Protein AF-R1F2Y7-F1 (afdb_monomer_lite)

Organism: NCBI:txid1268236

InterPro domains:
  IPR022061 Protein of unknown function DUF3617 [PF12276] (13-116)

Sequence (123 aa):
GERKMMADMMAKQGVGIQGLDAGGVRVRHCLSAQMVAQDRLPFEKGEGCQRQLSKRSETQMQFTLSCSDPQAQGEGEVTFVSPTAYHSRFTLDLMHEGKQERLTGTSQSTWLSAECGDIKAVE

Secondary structure (DSSP, 8-state):
-HHHHHHHHHHHTTEEEEEEETTEEEEEEPBPHHHHHTT--TTSSBTTEEEEEEEE-SSEEEEEEEEETTEEEEEEEEEEEETTEEEEEEEEEEEETTEEEEEEEEEEEE---S--TTSPPB-

Radius of gyration: 15.33 Å; chains: 1; bounding box: 30×39×37 Å

Foldseek 3Di:
DVVVVVQLVVLAVQWHWPDQDPVGTDIGGAADPVCLVVVHDLPCDDVQKHKDWPDDDPFKTKIWMAGVVQGKIKIKMWGDPDSFWIKMKMWMFTQDPNDTDIDIDIDIGGHDDNDSPSRDHDD

pLDDT: mean 81.45, std 9.41, range [53.22, 93.31]

Structure (mmCIF, N/CA/C/O backbone):
data_AF-R1F2Y7-F1
#
_entry.id   AF-R1F2Y7-F1
#
loop_
_atom_site.group_PDB
_atom_site.id
_atom_site.type_symbol
_atom_site.label_atom_id
_atom_site.label_alt_id
_atom_site.label_comp_id
_atom_site.label_asym_id
_atom_site.label_entity_id
_atom_site.label_seq_id
_atom_site.pdbx_PDB_ins_code
_atom_site.Cartn_x
_atom_site.Cartn_y
_atom_site.Cartn_z
_atom_site.occupancy
_atom_site.B_iso_or_equiv
_atom_site.auth_seq_id
_atom_site.auth_comp_id
_atom_site.auth_asym_id
_atom_site.auth_atom_id
_atom_site.pdbx_PDB_model_num
ATOM 1 N N . GLY A 1 1 ? 2.008 -26.475 12.942 1.00 74.06 1 GLY A N 1
ATOM 2 C CA . GLY A 1 1 ? 2.195 -25.394 13.930 1.00 74.06 1 GLY A CA 1
ATOM 3 C C . GLY A 1 1 ? 1.363 -24.193 13.533 1.00 74.06 1 GLY A C 1
ATOM 4 O O . GLY A 1 1 ? 1.127 -24.018 12.343 1.00 74.06 1 GLY A O 1
ATOM 5 N N . GLU A 1 2 ? 0.935 -23.388 14.502 1.00 71.38 2 GLU A N 1
ATOM 6 C CA . GLU A 1 2 ? 0.019 -22.245 14.321 1.00 71.38 2 GLU A CA 1
ATOM 7 C C . GLU A 1 2 ? 0.486 -21.262 13.227 1.00 71.38 2 GLU A C 1
ATOM 9 O O . GLU A 1 2 ? -0.265 -20.941 12.309 1.00 71.38 2 GLU A O 1
ATOM 14 N N . ARG A 1 3 ? 1.788 -20.936 13.209 1.00 74.12 3 ARG A N 1
ATOM 15 C CA . ARG A 1 3 ? 2.423 -20.099 12.171 1.00 74.12 3 ARG A CA 1
ATOM 16 C C . ARG A 1 3 ? 2.263 -20.635 10.745 1.00 74.12 3 ARG A C 1
ATOM 18 O O . ARG A 1 3 ? 2.062 -19.853 9.823 1.00 74.12 3 ARG A O 1
ATOM 25 N N . LYS A 1 4 ? 2.340 -21.958 10.555 1.00 76.00 4 LYS A N 1
ATOM 26 C CA . LYS A 1 4 ? 2.194 -22.571 9.225 1.00 76.00 4 LYS A CA 1
ATOM 27 C C . LYS A 1 4 ? 0.754 -22.469 8.726 1.00 76.00 4 LYS A C 1
ATOM 29 O O . LYS A 1 4 ? 0.552 -22.119 7.574 1.00 76.00 4 LYS A O 1
ATOM 34 N N . MET A 1 5 ? -0.230 -22.722 9.590 1.00 79.88 5 MET A N 1
ATOM 35 C CA . MET A 1 5 ? -1.641 -22.594 9.207 1.00 79.88 5 MET A CA 1
ATOM 36 C C . MET A 1 5 ? -1.988 -21.150 8.830 1.00 79.88 5 MET A C 1
ATOM 38 O O . MET A 1 5 ? -2.642 -20.932 7.815 1.00 79.88 5 MET A O 1
ATOM 42 N N . MET A 1 6 ? -1.491 -20.166 9.587 1.00 80.06 6 MET A N 1
ATOM 43 C CA . MET A 1 6 ? -1.667 -18.748 9.256 1.00 80.06 6 MET A CA 1
ATOM 44 C C . MET A 1 6 ? -1.004 -18.381 7.918 1.00 80.06 6 MET A C 1
ATOM 46 O O . MET A 1 6 ? -1.628 -17.726 7.086 1.00 80.06 6 MET A O 1
ATOM 50 N N . ALA A 1 7 ? 0.230 -18.835 7.681 1.00 76.50 7 ALA A N 1
ATOM 51 C CA . ALA A 1 7 ? 0.932 -18.592 6.422 1.00 76.50 7 ALA A CA 1
ATOM 52 C C . ALA A 1 7 ? 0.206 -19.221 5.220 1.00 76.50 7 ALA A C 1
ATOM 54 O O . ALA A 1 7 ? 0.007 -18.545 4.214 1.00 76.50 7 ALA A O 1
ATOM 55 N N . ASP A 1 8 ? -0.248 -20.472 5.343 1.00 79.62 8 ASP A N 1
ATOM 56 C CA . ASP A 1 8 ? -0.980 -21.175 4.283 1.00 79.62 8 ASP A CA 1
ATOM 57 C C . ASP A 1 8 ? -2.330 -20.484 3.984 1.00 79.62 8 ASP A C 1
ATOM 59 O O . ASP A 1 8 ? -2.745 -20.390 2.828 1.00 79.62 8 ASP A O 1
ATOM 63 N N . MET A 1 9 ? -3.014 -19.959 5.008 1.00 78.25 9 MET A N 1
ATOM 64 C CA . MET A 1 9 ? -4.262 -19.202 4.841 1.00 78.25 9 MET A CA 1
ATOM 65 C C . MET A 1 9 ? -4.045 -17.853 4.150 1.00 78.25 9 MET A C 1
ATOM 67 O O . MET A 1 9 ? -4.809 -17.506 3.253 1.00 78.25 9 MET A O 1
ATOM 71 N N . MET A 1 10 ? -2.998 -17.108 4.507 1.00 78.06 10 MET A N 1
ATOM 72 C CA . MET A 1 10 ? -2.697 -15.829 3.852 1.00 78.06 10 MET A CA 1
ATOM 73 C C . MET A 1 10 ? -2.156 -16.001 2.433 1.00 78.06 10 MET A C 1
ATOM 75 O O . MET A 1 10 ? -2.492 -15.202 1.560 1.00 78.06 10 MET A O 1
ATOM 79 N N . ALA A 1 11 ? -1.419 -17.080 2.154 1.00 77.06 11 ALA A N 1
ATOM 80 C CA . ALA A 1 11 ? -0.962 -17.394 0.801 1.00 77.06 11 ALA A CA 1
ATOM 81 C C . ALA A 1 11 ? -2.140 -17.594 -0.170 1.00 77.06 11 ALA A C 1
ATOM 83 O O . ALA A 1 11 ? -2.059 -17.200 -1.335 1.00 77.06 11 ALA A O 1
ATOM 84 N N . LYS A 1 12 ? -3.269 -18.130 0.317 1.00 77.69 12 LYS A N 1
ATOM 85 C CA . LYS A 1 12 ? -4.525 -18.222 -0.451 1.00 77.69 12 LYS A CA 1
ATOM 86 C C . LYS A 1 12 ? -5.183 -16.865 -0.715 1.00 77.69 12 LYS A C 1
ATOM 88 O O . LYS A 1 12 ? -5.934 -16.757 -1.676 1.00 77.69 12 LYS A O 1
ATOM 93 N N . GLN A 1 13 ? -4.891 -15.862 0.111 1.00 75.88 13 GLN A N 1
ATOM 94 C CA . GLN A 1 13 ? -5.302 -14.460 -0.050 1.00 75.88 13 GLN A CA 1
ATOM 95 C C . GLN A 1 13 ? -4.224 -13.628 -0.776 1.00 75.88 13 GLN A C 1
ATOM 97 O O . GLN A 1 13 ? -4.230 -12.402 -0.726 1.00 75.88 13 GLN A O 1
ATOM 102 N N . GLY A 1 14 ? -3.258 -14.302 -1.410 1.00 74.62 14 GLY A N 1
ATOM 103 C CA . GLY A 1 14 ? -2.183 -13.702 -2.194 1.00 74.62 14 GLY A CA 1
ATOM 104 C C . GLY A 1 14 ? -1.107 -12.965 -1.404 1.00 74.62 14 GLY A C 1
ATOM 105 O O . GLY A 1 14 ? -0.368 -12.165 -1.981 1.00 74.62 14 GLY A O 1
ATOM 106 N N . VAL A 1 15 ? -0.978 -13.261 -0.107 1.00 80.38 15 VAL A N 1
ATOM 107 C CA . VAL A 1 15 ? 0.054 -12.706 0.774 1.00 80.38 15 VAL A CA 1
ATOM 108 C C . VAL A 1 15 ? 0.951 -13.819 1.310 1.00 80.38 15 VAL A C 1
ATOM 110 O O . VAL A 1 15 ? 0.524 -14.668 2.088 1.00 80.38 15 VAL A O 1
ATOM 113 N N . GLY A 1 16 ? 2.233 -13.796 0.954 1.00 77.81 16 GLY A N 1
ATOM 114 C CA . GLY A 1 16 ? 3.246 -14.652 1.571 1.00 77.81 16 GLY A CA 1
ATOM 115 C C . GLY A 1 16 ? 4.046 -13.895 2.627 1.00 77.81 16 GLY A C 1
ATOM 116 O O . GLY A 1 16 ? 4.751 -12.949 2.279 1.00 77.81 16 GLY A O 1
ATOM 117 N N . ILE A 1 17 ? 4.010 -14.324 3.895 1.00 75.12 17 ILE A N 1
ATOM 118 C CA . ILE A 1 17 ? 4.943 -13.800 4.907 1.00 75.12 17 ILE A CA 1
ATOM 119 C C . ILE A 1 17 ? 6.316 -14.434 4.692 1.00 75.12 17 ILE A C 1
ATOM 121 O O . ILE A 1 17 ? 6.450 -15.656 4.726 1.00 75.12 17 ILE A O 1
ATOM 125 N N . GLN A 1 18 ? 7.343 -13.609 4.517 1.00 67.88 18 GLN A N 1
ATOM 126 C CA . GLN A 1 18 ? 8.723 -14.074 4.374 1.00 67.88 18 GLN A CA 1
ATOM 127 C C . GLN A 1 18 ? 9.508 -13.996 5.690 1.00 67.88 18 GLN A C 1
ATOM 129 O O . GLN A 1 18 ? 10.466 -14.739 5.884 1.00 67.88 18 GLN A O 1
ATOM 134 N N . GLY A 1 19 ? 9.097 -13.120 6.609 1.00 67.00 19 GLY A N 1
ATOM 135 C CA . GLY A 1 19 ? 9.663 -13.032 7.950 1.00 67.00 19 GLY A CA 1
ATOM 136 C C . GLY A 1 19 ? 9.020 -11.931 8.787 1.00 67.00 19 GLY A C 1
ATOM 137 O O . GLY A 1 19 ? 8.504 -10.953 8.247 1.00 67.00 19 GLY A O 1
ATOM 138 N N . LEU A 1 20 ? 9.071 -12.114 10.105 1.00 68.56 20 LEU A N 1
ATOM 139 C CA . LEU A 1 20 ? 8.846 -11.068 11.097 1.00 68.56 20 LEU A CA 1
ATOM 140 C C . LEU A 1 20 ? 10.162 -10.891 11.848 1.00 68.56 20 LEU A C 1
ATOM 142 O O . LEU A 1 20 ? 10.694 -11.869 12.377 1.00 68.56 20 LEU A O 1
ATOM 146 N N . ASP A 1 21 ? 10.687 -9.676 11.882 1.00 68.62 21 ASP A N 1
ATOM 147 C CA . ASP A 1 21 ? 11.855 -9.332 12.687 1.00 68.62 21 ASP A CA 1
ATOM 148 C C . ASP A 1 21 ? 11.681 -7.956 13.341 1.00 68.62 21 ASP A C 1
ATOM 150 O O . ASP A 1 21 ? 10.631 -7.322 13.232 1.00 68.62 21 ASP A O 1
ATOM 154 N N . ALA A 1 22 ? 12.700 -7.507 14.076 1.00 62.47 22 ALA A N 1
ATOM 155 C CA . ALA A 1 22 ? 12.671 -6.225 14.778 1.00 62.47 22 ALA A CA 1
ATOM 156 C C . ALA A 1 22 ? 12.502 -5.011 13.838 1.00 62.47 22 ALA A C 1
ATOM 158 O O . ALA A 1 22 ? 12.157 -3.931 14.309 1.00 62.47 22 ALA A O 1
ATOM 159 N N . GLY A 1 23 ? 12.730 -5.175 12.528 1.00 64.38 23 GLY A N 1
ATOM 160 C CA . GLY A 1 23 ? 12.521 -4.156 11.499 1.00 64.38 23 GLY A CA 1
ATOM 161 C C . GLY A 1 23 ? 11.121 -4.163 10.875 1.00 64.38 23 GLY A C 1
ATOM 162 O O . GLY A 1 23 ? 10.851 -3.337 10.006 1.00 64.38 23 GLY A O 1
ATOM 163 N N . GLY A 1 24 ? 10.231 -5.067 11.300 1.00 72.94 24 GLY A N 1
ATOM 164 C CA . GLY A 1 24 ? 8.853 -5.168 10.823 1.00 72.94 24 GLY A CA 1
ATOM 165 C C . GLY A 1 24 ? 8.550 -6.487 10.111 1.00 72.94 24 GLY A C 1
ATOM 166 O O . GLY A 1 24 ? 9.183 -7.520 10.341 1.00 72.94 24 GLY A O 1
ATOM 167 N N . VAL A 1 25 ? 7.530 -6.466 9.251 1.00 80.06 25 VAL A N 1
ATOM 168 C CA . VAL A 1 25 ? 7.064 -7.647 8.513 1.00 80.06 25 VAL A CA 1
ATOM 169 C C . VAL A 1 25 ? 7.478 -7.532 7.052 1.00 80.06 25 VAL A C 1
ATOM 171 O O . VAL A 1 25 ? 7.164 -6.547 6.388 1.00 80.06 25 VAL A O 1
ATOM 174 N N . ARG A 1 26 ? 8.138 -8.567 6.524 1.00 82.25 26 ARG A N 1
ATOM 175 C CA . ARG A 1 26 ? 8.361 -8.716 5.080 1.00 82.25 26 ARG A CA 1
ATOM 176 C C . ARG A 1 26 ? 7.265 -9.580 4.477 1.00 82.25 26 ARG A C 1
ATOM 178 O O . ARG A 1 26 ? 7.120 -10.752 4.840 1.00 82.25 26 ARG A O 1
ATOM 185 N N . VAL A 1 27 ? 6.534 -9.007 3.529 1.00 84.12 27 VAL A N 1
ATOM 186 C CA . VAL A 1 27 ? 5.450 -9.670 2.798 1.00 84.12 27 VAL A CA 1
ATOM 187 C C . VAL A 1 27 ? 5.726 -9.672 1.300 1.00 84.12 27 VAL A C 1
ATOM 189 O O . VAL A 1 27 ? 6.379 -8.775 0.771 1.00 84.12 27 VAL A O 1
ATOM 192 N N . ARG A 1 28 ? 5.217 -10.692 0.611 1.00 86.50 28 ARG A N 1
ATOM 193 C CA . ARG A 1 28 ? 5.168 -10.769 -0.850 1.00 86.50 28 ARG A CA 1
ATOM 194 C C . ARG A 1 28 ? 3.713 -10.804 -1.286 1.00 86.50 28 ARG A C 1
ATOM 196 O O . ARG A 1 28 ? 2.949 -11.607 -0.754 1.00 86.50 28 ARG A O 1
ATOM 203 N N . HIS A 1 29 ? 3.366 -9.968 -2.257 1.00 83.94 29 HIS A N 1
ATOM 204 C CA . HIS A 1 29 ? 2.050 -9.951 -2.884 1.00 83.94 29 HIS A CA 1
ATOM 205 C C . HIS A 1 29 ? 2.149 -10.536 -4.290 1.00 83.94 29 HIS A C 1
ATOM 207 O O . HIS A 1 29 ? 3.052 -10.165 -5.038 1.00 83.94 29 HIS A O 1
ATOM 213 N N . CYS A 1 30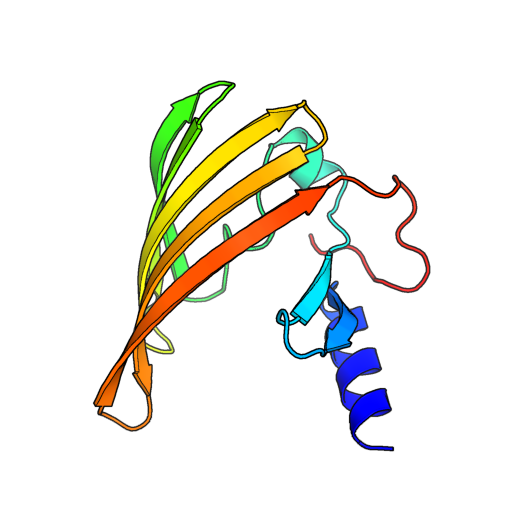 ? 1.225 -11.426 -4.646 1.00 87.25 30 CYS A N 1
ATOM 214 C CA . CYS A 1 30 ? 1.057 -11.865 -6.028 1.00 87.25 30 CYS A CA 1
ATOM 215 C C . CYS A 1 30 ? -0.135 -11.137 -6.644 1.00 87.25 30 CYS A C 1
ATOM 217 O O . CYS A 1 30 ? -1.259 -11.314 -6.182 1.00 87.25 30 CYS A O 1
ATOM 219 N N . LEU A 1 31 ? 0.105 -10.316 -7.664 1.00 82.62 31 LEU A N 1
ATOM 220 C CA . LEU A 1 31 ? -0.927 -9.523 -8.336 1.00 82.62 31 LEU A CA 1
ATOM 221 C C . LEU A 1 31 ? -1.306 -10.170 -9.671 1.00 82.62 31 LEU A C 1
ATOM 223 O O . LEU A 1 31 ? -0.437 -10.724 -10.347 1.00 82.62 31 LEU A O 1
ATOM 227 N N . SER A 1 32 ? -2.571 -10.061 -10.084 1.00 82.25 32 SER A N 1
ATOM 228 C CA . SER A 1 32 ? -2.973 -10.439 -11.440 1.00 82.25 32 SER A CA 1
ATOM 229 C C . SER A 1 32 ? -2.340 -9.513 -12.487 1.00 82.25 32 SER A C 1
ATOM 231 O O . SER A 1 32 ? -2.064 -8.334 -12.242 1.00 82.25 32 SER A O 1
ATOM 233 N N . ALA A 1 33 ? -2.147 -10.031 -13.702 1.00 79.12 33 ALA A N 1
ATOM 234 C CA . ALA A 1 33 ? -1.620 -9.241 -14.817 1.00 79.12 33 ALA A CA 1
ATOM 235 C C . ALA A 1 33 ? -2.508 -8.026 -15.141 1.00 79.12 33 ALA A C 1
ATOM 237 O O . ALA A 1 33 ? -2.003 -6.969 -15.516 1.00 79.12 33 ALA A O 1
ATOM 238 N N . GLN A 1 34 ? -3.826 -8.154 -14.950 1.00 79.56 34 GLN A N 1
ATOM 239 C CA . GLN A 1 34 ? -4.764 -7.052 -15.139 1.00 79.56 34 GLN A CA 1
ATOM 240 C C . GLN A 1 34 ? -4.512 -5.919 -14.140 1.00 79.56 34 GLN A C 1
ATOM 242 O O . GLN A 1 34 ? -4.542 -4.753 -14.525 1.00 79.56 34 GLN A O 1
ATOM 247 N N . MET A 1 35 ? -4.254 -6.242 -12.871 1.00 74.25 35 MET A N 1
ATOM 248 C CA . MET A 1 35 ? -3.958 -5.232 -11.857 1.00 74.25 35 MET A CA 1
ATOM 249 C C . MET A 1 35 ? -2.656 -4.498 -12.151 1.00 74.25 35 MET A C 1
ATOM 251 O O . MET A 1 35 ? -2.634 -3.272 -12.074 1.00 74.25 35 MET A O 1
ATOM 255 N N . VAL A 1 36 ? -1.609 -5.228 -12.550 1.00 75.75 36 VAL A N 1
ATOM 256 C CA . VAL A 1 36 ? -0.332 -4.628 -12.964 1.00 75.75 36 VAL A CA 1
ATOM 257 C C . VAL A 1 36 ? -0.543 -3.684 -14.150 1.00 75.75 36 VAL A C 1
ATOM 259 O O . VAL A 1 36 ? -0.080 -2.552 -14.113 1.00 75.75 36 VAL A O 1
ATOM 262 N N . ALA A 1 37 ? -1.303 -4.101 -15.167 1.00 75.88 37 ALA A N 1
ATOM 263 C CA . ALA A 1 37 ? -1.572 -3.282 -16.351 1.00 75.88 37 ALA A CA 1
ATOM 264 C C . ALA A 1 37 ? -2.421 -2.027 -16.069 1.00 75.88 37 ALA A C 1
ATOM 266 O O . ALA A 1 37 ? -2.393 -1.077 -16.847 1.00 75.88 37 ALA A O 1
ATOM 267 N N . GLN A 1 38 ? -3.202 -2.029 -14.987 1.00 69.69 38 GLN A N 1
ATOM 268 C CA . GLN A 1 38 ? -4.040 -0.902 -14.566 1.00 69.69 38 GLN A CA 1
ATOM 269 C C . GLN A 1 38 ? -3.381 -0.056 -13.463 1.00 69.69 38 GLN A C 1
ATOM 271 O O . GLN A 1 38 ? -4.040 0.817 -12.898 1.00 69.69 38 GLN A O 1
ATOM 276 N N . ASP A 1 39 ? -2.120 -0.346 -13.122 1.00 66.12 39 ASP A N 1
ATOM 277 C CA . ASP A 1 39 ? -1.404 0.175 -11.955 1.00 66.12 39 ASP A CA 1
ATOM 278 C C . ASP A 1 39 ? -2.216 0.135 -10.648 1.00 66.12 39 ASP A C 1
ATOM 280 O O . ASP A 1 39 ? -2.126 1.029 -9.791 1.00 66.12 39 ASP A O 1
ATOM 284 N N . ARG A 1 40 ? -3.047 -0.896 -10.503 1.00 64.12 40 ARG A N 1
ATOM 285 C CA . ARG A 1 40 ? -3.891 -1.065 -9.332 1.00 64.12 40 ARG A CA 1
ATOM 286 C C . ARG A 1 40 ? -3.093 -1.700 -8.214 1.00 64.12 40 ARG A C 1
ATOM 288 O O . ARG A 1 40 ? -2.558 -2.799 -8.358 1.00 64.12 40 ARG A O 1
ATOM 295 N N . LEU A 1 41 ? -3.102 -1.060 -7.053 1.00 64.00 41 LEU A N 1
ATOM 296 C CA . LEU A 1 41 ? -2.677 -1.727 -5.829 1.00 64.00 41 LEU A CA 1
ATOM 297 C C . LEU A 1 41 ? -3.723 -2.781 -5.396 1.00 64.00 41 LEU A C 1
ATOM 299 O O . LEU A 1 41 ? -4.924 -2.599 -5.620 1.00 64.00 41 LEU A O 1
ATOM 303 N N . PRO A 1 42 ? -3.310 -3.874 -4.729 1.00 57.97 42 PRO A N 1
ATOM 304 C CA . PRO A 1 42 ? -4.220 -4.932 -4.266 1.00 57.97 42 PRO A CA 1
ATOM 305 C C . PRO A 1 42 ? -5.253 -4.488 -3.229 1.00 57.97 42 PRO A C 1
ATOM 307 O O . PRO A 1 42 ? -6.205 -5.208 -2.967 1.00 57.97 42 PRO A O 1
ATOM 310 N N . PHE A 1 43 ? -5.104 -3.289 -2.672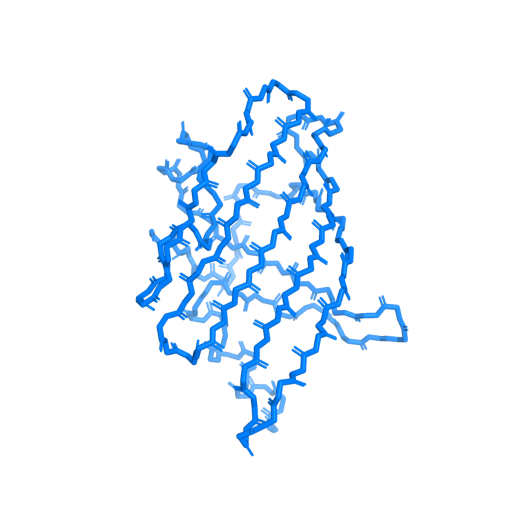 1.00 60.47 43 PHE A N 1
ATOM 311 C CA . PHE A 1 43 ? -5.969 -2.755 -1.618 1.00 60.47 43 PHE A CA 1
ATOM 312 C C . PHE A 1 43 ? -6.966 -1.706 -2.134 1.00 60.47 43 PHE A C 1
ATOM 314 O O . PHE A 1 43 ? -7.634 -1.045 -1.347 1.00 60.47 43 PHE A O 1
ATOM 321 N N . GLU A 1 44 ? -7.047 -1.489 -3.451 1.00 55.28 44 GLU A N 1
ATOM 322 C CA . GLU A 1 44 ? -7.889 -0.426 -4.022 1.00 55.28 44 GLU A CA 1
ATOM 323 C C . GLU A 1 44 ? -9.389 -0.710 -3.950 1.00 55.28 44 GLU A C 1
ATOM 325 O O . GLU A 1 44 ? -10.191 0.221 -4.016 1.00 55.28 44 GLU A O 1
ATOM 330 N N . LYS A 1 45 ? -9.760 -1.985 -3.822 1.00 53.22 45 LYS A N 1
ATOM 331 C CA . LYS A 1 45 ? -11.132 -2.454 -3.640 1.00 53.22 45 LYS A CA 1
ATOM 332 C C . LYS A 1 45 ? -11.128 -3.533 -2.561 1.00 53.22 45 LYS A C 1
ATOM 334 O O . LYS A 1 45 ? -11.080 -4.716 -2.868 1.00 53.22 45 LYS A O 1
ATOM 339 N N . GLY A 1 46 ? -11.114 -3.114 -1.301 1.00 56.69 46 GLY A N 1
ATOM 340 C CA . GLY A 1 46 ? -11.515 -3.990 -0.201 1.00 56.69 46 GLY A CA 1
ATOM 341 C C . GLY A 1 46 ? -13.032 -3.932 -0.055 1.00 56.69 46 GLY A C 1
ATOM 342 O O . GLY A 1 46 ? -13.611 -2.855 -0.213 1.00 56.69 46 GLY A O 1
ATOM 343 N N . GLU A 1 47 ? -13.694 -5.054 0.232 1.00 59.75 47 GLU A N 1
ATOM 344 C CA . GLU A 1 47 ? -15.093 -5.004 0.674 1.00 59.75 47 GLU A CA 1
ATOM 345 C C . GLU A 1 47 ? -15.201 -4.045 1.869 1.00 59.75 47 GLU A C 1
ATOM 347 O O . GLU A 1 47 ? -14.459 -4.164 2.839 1.00 59.75 47 GLU A O 1
ATOM 352 N N . GLY A 1 48 ? -16.065 -3.033 1.758 1.00 70.75 48 GLY A N 1
ATOM 353 C CA . GLY A 1 48 ? -16.260 -2.030 2.808 1.00 70.75 48 GLY A CA 1
ATOM 354 C C . GLY A 1 48 ? -15.230 -0.896 2.861 1.00 70.75 48 GLY A C 1
ATOM 355 O O . GLY A 1 48 ? -15.396 -0.016 3.697 1.00 70.75 48 GLY A O 1
ATOM 356 N N . CYS A 1 49 ? -14.222 -0.851 1.981 1.00 78.19 49 CYS A N 1
ATOM 357 C CA . CYS A 1 49 ? -13.229 0.230 1.931 1.00 78.19 49 CYS A CA 1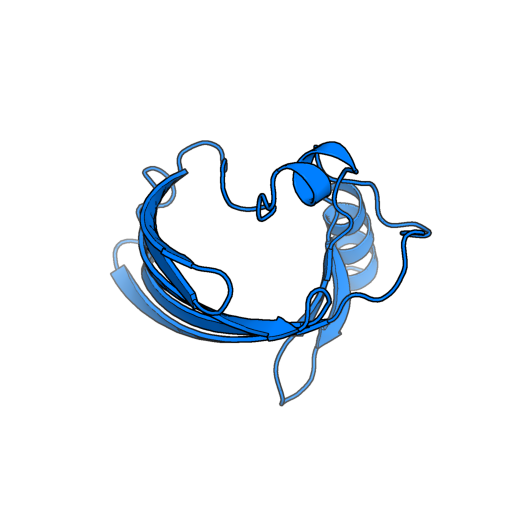
ATOM 358 C C . CYS A 1 49 ? -13.249 0.982 0.593 1.00 78.19 49 CYS A C 1
ATOM 360 O O . CYS A 1 49 ? -13.143 0.393 -0.482 1.00 78.19 49 CYS A O 1
ATOM 362 N N . GLN A 1 50 ? -13.317 2.309 0.658 1.00 83.12 50 GLN A N 1
ATOM 363 C CA . GLN A 1 50 ? -13.216 3.218 -0.476 1.00 83.12 50 GLN A CA 1
ATOM 364 C C . GLN A 1 50 ? -11.902 3.987 -0.429 1.00 83.12 50 GLN A C 1
ATOM 366 O O . GLN A 1 50 ? -11.515 4.529 0.605 1.00 83.12 50 GLN A O 1
A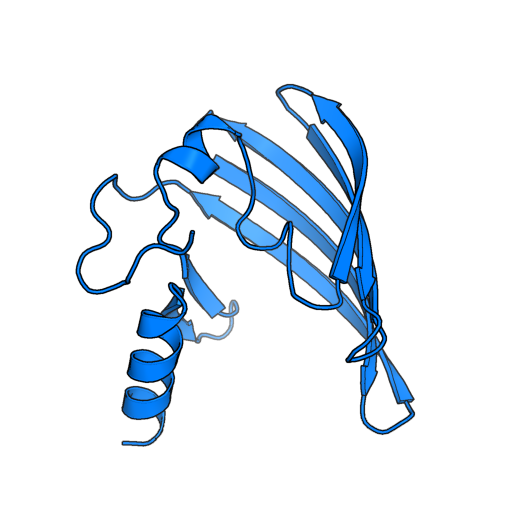TOM 371 N N . ARG A 1 51 ? -11.234 4.071 -1.580 1.00 83.44 51 ARG A N 1
ATOM 372 C CA . ARG A 1 51 ? -10.018 4.859 -1.753 1.00 83.44 51 ARG A CA 1
ATOM 373 C C . ARG A 1 51 ? -10.259 5.978 -2.755 1.00 83.44 51 ARG A C 1
ATOM 375 O O . ARG A 1 51 ? -10.735 5.718 -3.859 1.00 83.44 51 ARG A O 1
ATOM 382 N N . GLN A 1 52 ? -9.860 7.195 -2.408 1.00 86.81 52 GLN A N 1
ATOM 383 C CA . GLN A 1 52 ? -9.937 8.346 -3.298 1.00 86.81 52 GLN A CA 1
ATOM 384 C C . GLN A 1 52 ? -8.537 8.867 -3.607 1.00 86.81 52 GLN A C 1
ATOM 386 O O . GLN A 1 52 ? -7.772 9.201 -2.708 1.00 86.81 52 GLN A O 1
ATOM 391 N N . LEU A 1 53 ? -8.195 8.931 -4.893 1.00 87.44 53 LEU A N 1
ATOM 392 C CA . LEU A 1 53 ? -6.944 9.525 -5.353 1.00 87.44 53 LEU A CA 1
ATOM 393 C C . LEU A 1 53 ? -7.068 11.048 -5.331 1.00 87.44 53 LEU A C 1
ATOM 395 O O . LEU A 1 53 ? -7.935 11.604 -6.002 1.00 87.44 53 LEU A O 1
ATOM 399 N N . SER A 1 54 ? -6.185 11.715 -4.595 1.00 86.81 54 SER A N 1
ATOM 400 C CA . SER A 1 54 ? -6.059 13.176 -4.614 1.00 86.81 54 SER A CA 1
ATOM 401 C C . SER A 1 54 ? -4.972 13.639 -5.586 1.00 86.81 54 SER A C 1
ATOM 403 O O . SER A 1 54 ? -5.077 14.721 -6.161 1.00 86.81 54 SER A O 1
ATOM 405 N N . LYS A 1 55 ? -3.944 12.810 -5.816 1.00 87.00 55 LYS A N 1
ATOM 406 C CA . LYS A 1 55 ? -2.863 13.076 -6.771 1.00 87.00 55 LYS A CA 1
ATOM 407 C C . LYS A 1 55 ? -2.332 11.779 -7.371 1.00 87.00 55 LYS A C 1
ATOM 409 O O . LYS A 1 55 ? -2.123 10.806 -6.649 1.00 87.00 55 LYS A O 1
ATOM 414 N N . ARG A 1 56 ? -2.046 11.785 -8.674 1.00 86.38 56 ARG A N 1
ATOM 415 C CA . ARG A 1 56 ? -1.291 10.722 -9.345 1.00 86.38 56 ARG A CA 1
ATOM 416 C C . ARG A 1 56 ? -0.436 11.304 -10.471 1.00 86.38 56 ARG A C 1
ATOM 418 O O . ARG A 1 56 ? -0.945 12.027 -11.320 1.00 86.38 56 ARG A O 1
ATOM 425 N N . SER A 1 57 ? 0.851 10.993 -10.449 1.00 88.06 57 SER A N 1
ATOM 426 C CA . SER A 1 57 ? 1.842 11.277 -11.487 1.00 88.06 57 SER A CA 1
ATOM 427 C C . SER A 1 57 ? 2.781 10.076 -11.633 1.00 88.06 57 SER A C 1
ATOM 429 O O . SER A 1 57 ? 2.649 9.092 -10.908 1.00 88.06 57 SER A O 1
ATOM 431 N N . GLU A 1 58 ? 3.756 10.170 -12.536 1.00 84.56 58 GLU A N 1
ATOM 432 C CA . GLU A 1 58 ? 4.788 9.137 -12.719 1.00 84.56 58 GLU A CA 1
ATOM 433 C C . GLU A 1 58 ? 5.632 8.893 -11.459 1.00 84.56 58 GLU A C 1
ATOM 435 O O . GLU A 1 58 ? 6.118 7.791 -11.242 1.00 84.56 58 GLU A O 1
ATOM 440 N N . THR A 1 59 ? 5.805 9.915 -10.617 1.00 88.62 59 THR A N 1
ATOM 441 C CA . THR A 1 59 ? 6.708 9.874 -9.456 1.00 88.62 59 THR A CA 1
ATOM 442 C C . THR A 1 59 ? 5.986 9.849 -8.116 1.00 88.62 59 THR A C 1
ATOM 444 O O . THR A 1 59 ? 6.601 9.516 -7.104 1.00 88.62 59 THR A O 1
ATOM 447 N N . GLN A 1 60 ? 4.693 10.186 -8.077 1.00 90.88 60 GLN A N 1
ATOM 448 C CA . GLN A 1 60 ? 3.969 10.349 -6.823 1.00 90.88 60 GLN A CA 1
ATOM 449 C C . GLN A 1 60 ? 2.500 9.947 -6.940 1.00 90.88 60 GLN A C 1
ATOM 451 O O . GLN A 1 60 ? 1.813 10.277 -7.905 1.00 90.88 60 GLN A O 1
ATOM 456 N N . MET A 1 61 ? 1.983 9.314 -5.894 1.00 90.50 61 MET A N 1
ATOM 457 C CA . MET A 1 61 ? 0.556 9.084 -5.708 1.00 90.50 61 MET A CA 1
ATOM 458 C C . MET A 1 61 ? 0.156 9.457 -4.284 1.00 90.50 61 MET A C 1
ATOM 460 O O . MET A 1 61 ? 0.836 9.090 -3.334 1.00 90.50 61 MET A O 1
ATOM 464 N N . GLN A 1 62 ? -0.961 10.160 -4.137 1.00 92.06 62 GLN A N 1
ATOM 465 C CA . GLN A 1 62 ? -1.575 10.460 -2.848 1.00 92.06 62 GLN A CA 1
ATOM 466 C C . GLN A 1 62 ? -3.030 10.019 -2.868 1.00 92.06 62 GLN A C 1
ATOM 468 O O . GLN A 1 62 ? -3.729 10.164 -3.879 1.00 92.06 62 GLN A O 1
ATOM 473 N N . PHE A 1 63 ? -3.477 9.458 -1.754 1.00 90.06 63 PHE A N 1
ATOM 474 C CA . PHE A 1 63 ? -4.836 8.970 -1.618 1.00 90.06 63 PHE A CA 1
ATOM 475 C C . PHE A 1 63 ? -5.342 9.100 -0.189 1.00 90.06 63 PHE A C 1
ATOM 477 O O . PHE A 1 63 ? -4.565 9.083 0.762 1.00 90.06 63 PHE A O 1
ATOM 484 N N . THR A 1 64 ? -6.660 9.152 -0.054 1.00 91.31 64 THR A N 1
ATOM 485 C CA . THR A 1 64 ? -7.362 8.902 1.202 1.00 91.31 64 THR A CA 1
ATOM 486 C C . THR A 1 64 ? -8.048 7.542 1.149 1.00 91.31 64 THR A C 1
ATOM 488 O O . THR A 1 64 ? -8.356 7.021 0.072 1.00 91.31 64 THR A O 1
ATOM 491 N N . LEU A 1 65 ? -8.252 6.947 2.316 1.00 88.12 65 LEU A N 1
ATOM 492 C CA . LEU A 1 65 ? -8.939 5.680 2.521 1.00 88.12 65 LEU A CA 1
ATOM 493 C C . LEU A 1 65 ? -10.053 5.894 3.548 1.00 88.12 65 LEU A C 1
ATOM 495 O O . LEU A 1 65 ? -9.833 6.555 4.560 1.00 88.12 65 LEU A O 1
ATOM 499 N N . SER A 1 66 ? -11.223 5.311 3.315 1.00 88.81 66 SER A N 1
ATOM 500 C CA . SER A 1 66 ? -12.307 5.234 4.292 1.00 88.81 66 SER A CA 1
ATOM 501 C C . SER A 1 66 ? -12.928 3.844 4.251 1.00 88.81 66 SER A C 1
ATOM 503 O O . SER A 1 66 ? -13.332 3.382 3.189 1.00 88.81 66 SER A O 1
ATOM 505 N N . CYS A 1 67 ? -12.982 3.175 5.395 1.00 87.00 67 CYS A N 1
ATOM 506 C CA . CYS A 1 67 ? -13.569 1.857 5.571 1.00 87.00 67 CYS A CA 1
ATOM 507 C C . CYS A 1 67 ? -14.752 1.936 6.531 1.00 87.00 67 CYS A C 1
ATOM 509 O O . CYS A 1 67 ? -14.673 2.611 7.560 1.00 87.00 67 CYS A O 1
ATOM 511 N N . SER A 1 68 ? -15.841 1.244 6.204 1.00 84.25 68 SER A N 1
ATOM 512 C CA . SER A 1 68 ? -17.032 1.167 7.051 1.00 84.25 68 SER A CA 1
ATOM 513 C C . SER A 1 68 ? -16.970 0.036 8.077 1.00 84.25 68 SER A C 1
ATOM 515 O O . SER A 1 68 ? -17.608 0.157 9.119 1.00 84.25 68 SER A O 1
ATOM 517 N N . ASP A 1 69 ? -16.224 -1.042 7.805 1.00 74.62 69 ASP A N 1
ATOM 518 C CA . ASP A 1 69 ? -16.092 -2.189 8.712 1.00 74.62 69 ASP A CA 1
ATOM 519 C C . ASP A 1 69 ? -14.730 -2.913 8.553 1.00 74.62 69 ASP A C 1
ATOM 521 O O . ASP A 1 69 ? -14.473 -3.481 7.489 1.00 74.62 69 ASP A O 1
ATOM 525 N N . PRO A 1 70 ? -13.841 -2.887 9.569 1.00 75.25 70 PRO A N 1
ATOM 526 C CA . PRO A 1 70 ? -13.923 -2.022 10.745 1.00 75.25 70 PRO A CA 1
ATOM 527 C C . PRO A 1 70 ? -13.849 -0.546 10.333 1.00 75.25 70 PRO A C 1
ATOM 529 O O . PRO A 1 70 ? -13.236 -0.200 9.319 1.00 75.25 70 PRO A O 1
ATOM 532 N N . GLN A 1 71 ? -14.471 0.337 11.123 1.00 85.00 71 GLN A N 1
ATOM 533 C CA . GLN A 1 71 ? -14.433 1.770 10.841 1.00 85.00 71 GLN A CA 1
ATOM 534 C C . GLN A 1 71 ? -12.983 2.259 10.863 1.00 85.00 71 GLN A C 1
ATOM 536 O O . GLN A 1 71 ? -12.318 2.227 11.903 1.00 85.00 71 GLN A O 1
ATOM 541 N N . ALA A 1 72 ? -12.510 2.727 9.712 1.00 87.31 72 ALA A N 1
ATOM 542 C CA . ALA A 1 72 ? -11.174 3.275 9.571 1.00 87.31 72 ALA A CA 1
ATOM 543 C C . ALA A 1 72 ? -11.157 4.428 8.567 1.00 87.31 72 ALA A C 1
ATOM 545 O O . ALA A 1 72 ? -11.930 4.461 7.611 1.00 87.31 72 ALA A O 1
ATOM 546 N N . GLN A 1 73 ? -10.259 5.379 8.769 1.00 91.62 73 GLN A N 1
ATOM 547 C CA . GLN A 1 73 ? -10.006 6.472 7.841 1.00 91.62 73 GLN A CA 1
ATOM 548 C C . GLN A 1 73 ? -8.516 6.766 7.802 1.00 91.62 73 GLN A C 1
ATOM 550 O O . GLN A 1 73 ? -7.825 6.644 8.809 1.00 91.62 73 GLN A O 1
ATOM 555 N N . GLY A 1 74 ? -7.996 7.161 6.653 1.00 91.38 74 GLY A N 1
ATOM 556 C CA . GLY A 1 74 ? -6.572 7.406 6.545 1.00 91.38 74 GLY A CA 1
ATOM 557 C C . GLY A 1 74 ? -6.163 8.100 5.271 1.00 91.38 74 GLY A C 1
ATOM 558 O O . GLY A 1 74 ? -6.965 8.371 4.378 1.00 91.38 74 GLY A O 1
ATOM 559 N N . GLU A 1 75 ? -4.870 8.350 5.199 1.00 93.25 75 GLU A N 1
ATOM 560 C CA . GLU A 1 75 ? -4.203 8.952 4.061 1.00 93.25 75 GLU A CA 1
ATOM 561 C C . GLU A 1 75 ? -2.883 8.240 3.797 1.00 93.25 75 GLU A C 1
ATOM 563 O O . GLU A 1 75 ? -2.232 7.708 4.703 1.00 93.25 75 GLU A O 1
ATOM 568 N N . GLY A 1 76 ? -2.500 8.210 2.529 1.00 91.38 76 GLY A N 1
ATOM 569 C CA . GLY A 1 76 ? -1.289 7.563 2.076 1.00 91.38 76 GLY A CA 1
ATOM 570 C C . GLY A 1 76 ? -0.613 8.354 0.977 1.00 91.38 76 GLY A C 1
ATOM 571 O O . GLY A 1 76 ? -1.252 8.988 0.137 1.00 91.38 76 GLY A O 1
ATOM 572 N N . GLU A 1 77 ? 0.707 8.266 0.976 1.00 93.31 77 GLU A N 1
ATOM 573 C CA . GLU A 1 77 ? 1.569 8.807 -0.058 1.00 93.31 77 GLU A CA 1
ATOM 574 C C . GLU A 1 77 ? 2.517 7.709 -0.533 1.00 93.31 77 GLU A C 1
ATOM 576 O O . GLU A 1 77 ? 3.084 6.961 0.265 1.00 93.31 77 GLU A O 1
ATOM 581 N N . VAL A 1 78 ? 2.675 7.615 -1.848 1.00 90.88 78 VAL A N 1
ATOM 582 C CA . VAL A 1 78 ? 3.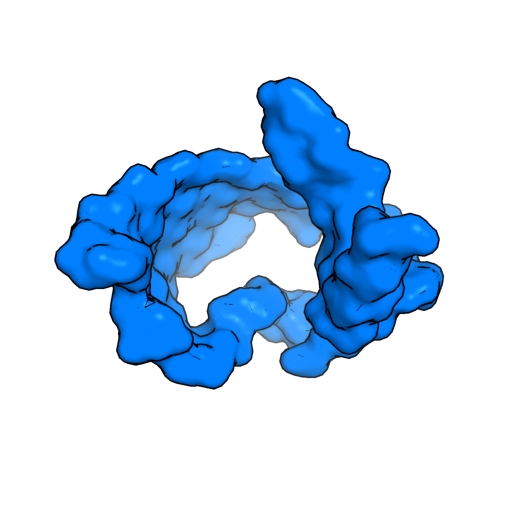585 6.700 -2.529 1.00 90.88 78 VAL A CA 1
ATOM 583 C C . VAL A 1 78 ? 4.525 7.520 -3.396 1.00 90.88 78 VAL A C 1
ATOM 585 O O . VAL A 1 78 ? 4.076 8.366 -4.169 1.00 90.88 78 VAL A O 1
ATOM 588 N N . THR A 1 79 ? 5.814 7.225 -3.293 1.00 92.81 79 THR A N 1
ATOM 589 C CA . THR A 1 79 ? 6.869 7.761 -4.151 1.00 92.81 79 THR A CA 1
ATOM 590 C C . THR A 1 79 ? 7.408 6.630 -5.011 1.00 92.81 79 THR A C 1
ATOM 592 O O . THR A 1 79 ? 7.961 5.658 -4.488 1.00 92.81 79 THR A O 1
ATOM 595 N N . PHE A 1 80 ? 7.253 6.749 -6.327 1.00 89.44 80 PHE A N 1
ATOM 596 C CA . PHE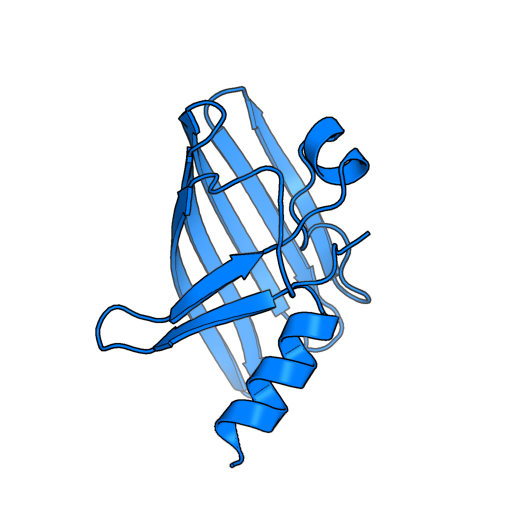 A 1 80 ? 7.783 5.782 -7.284 1.00 89.44 80 PHE A CA 1
ATOM 597 C C . PHE A 1 80 ? 9.260 6.089 -7.538 1.00 89.44 80 PHE A C 1
ATOM 599 O O . PHE A 1 80 ? 9.613 7.179 -7.984 1.00 89.44 80 PHE A O 1
ATOM 606 N N . VAL A 1 81 ? 10.125 5.132 -7.205 1.00 90.31 81 VAL A N 1
ATOM 607 C CA . VAL A 1 81 ? 11.584 5.245 -7.362 1.00 90.31 81 VAL A CA 1
ATOM 608 C C . VAL A 1 81 ? 12.005 4.755 -8.746 1.00 90.31 81 VAL A C 1
ATOM 610 O O . VAL A 1 81 ? 12.931 5.290 -9.351 1.00 90.31 81 VAL A O 1
ATOM 613 N N . SER A 1 82 ? 11.315 3.739 -9.257 1.00 88.00 82 SER A N 1
ATOM 614 C CA . SER A 1 82 ? 11.472 3.197 -10.605 1.00 88.00 82 SER A CA 1
ATOM 615 C C . SER A 1 82 ? 10.170 2.497 -11.027 1.00 88.00 82 SER A C 1
ATOM 617 O O . SER A 1 82 ? 9.276 2.334 -10.192 1.00 88.00 82 SER A O 1
ATOM 619 N N . PRO A 1 83 ? 10.057 1.996 -12.272 1.00 82.56 83 PRO A N 1
ATOM 620 C CA . PRO A 1 83 ? 8.917 1.167 -12.681 1.00 82.56 83 PRO A CA 1
ATOM 621 C C . PRO A 1 83 ? 8.716 -0.094 -11.826 1.00 82.56 83 PRO A C 1
ATOM 623 O O . PRO A 1 83 ? 7.651 -0.699 -11.850 1.00 82.56 83 PRO A O 1
ATOM 626 N N . THR A 1 84 ? 9.741 -0.510 -11.078 1.00 85.00 84 THR A N 1
ATOM 627 C CA . THR A 1 84 ? 9.746 -1.743 -10.288 1.00 85.00 84 THR A CA 1
ATOM 628 C C . THR A 1 84 ? 9.946 -1.504 -8.796 1.00 85.00 84 THR A C 1
ATOM 630 O O . THR A 1 84 ? 10.080 -2.476 -8.062 1.00 85.00 84 THR A O 1
ATOM 633 N N . ALA A 1 85 ? 10.009 -0.259 -8.320 1.00 88.00 85 ALA A N 1
ATOM 634 C CA . ALA A 1 85 ? 10.258 0.027 -6.911 1.00 88.00 85 ALA A CA 1
ATOM 635 C C . ALA A 1 85 ? 9.550 1.300 -6.447 1.00 88.00 85 ALA A C 1
ATOM 637 O O . ALA A 1 85 ? 9.553 2.324 -7.131 1.00 88.00 85 ALA A O 1
ATOM 638 N N . TYR A 1 86 ? 8.984 1.251 -5.243 1.00 89.25 86 TYR A N 1
ATOM 639 C CA . TYR A 1 86 ? 8.348 2.401 -4.613 1.00 89.25 86 TYR A CA 1
ATOM 640 C C . TYR A 1 86 ? 8.516 2.382 -3.095 1.00 89.25 86 TYR A C 1
ATOM 642 O O . TYR A 1 86 ? 8.730 1.342 -2.465 1.00 89.25 86 TYR A O 1
ATOM 650 N N . HIS A 1 87 ? 8.372 3.557 -2.500 1.00 91.75 87 HIS A N 1
ATOM 651 C CA . HIS A 1 87 ? 8.254 3.731 -1.060 1.00 91.75 87 HIS A CA 1
ATOM 652 C C . HIS A 1 87 ? 6.896 4.327 -0.740 1.00 91.75 87 HIS A C 1
ATOM 654 O O . HIS A 1 87 ? 6.355 5.099 -1.529 1.00 91.75 87 HIS A O 1
ATOM 660 N N . SER A 1 88 ? 6.341 3.984 0.414 1.00 90.06 88 SER A N 1
ATOM 661 C CA . SER A 1 88 ? 5.098 4.587 0.873 1.00 90.06 88 SER A CA 1
ATOM 662 C C . SER A 1 88 ? 5.166 4.996 2.328 1.00 90.06 88 SER A C 1
ATOM 664 O O . SER A 1 88 ? 5.949 4.466 3.118 1.00 90.06 88 SER A O 1
ATOM 666 N N . ARG A 1 89 ? 4.301 5.939 2.674 1.00 93.25 89 ARG A N 1
ATOM 667 C CA . ARG A 1 89 ? 3.961 6.298 4.042 1.00 93.25 89 ARG A CA 1
ATOM 668 C C . ARG A 1 89 ? 2.451 6.376 4.168 1.00 93.25 89 ARG A C 1
ATOM 670 O O . ARG A 1 89 ? 1.772 6.743 3.210 1.00 93.25 89 ARG A O 1
ATOM 677 N N . PHE A 1 90 ? 1.933 6.043 5.337 1.00 90.12 90 PHE A N 1
ATOM 678 C CA . PHE A 1 90 ? 0.505 6.120 5.601 1.00 90.12 90 PHE A CA 1
ATOM 679 C C . PHE A 1 90 ? 0.228 6.502 7.049 1.00 90.12 90 PHE A C 1
ATOM 681 O O . PHE A 1 90 ? 1.030 6.226 7.946 1.00 90.12 90 PHE A O 1
ATOM 688 N N . THR A 1 91 ? -0.940 7.098 7.243 1.00 92.12 91 THR A N 1
ATOM 689 C CA . THR A 1 91 ? -1.571 7.318 8.539 1.00 92.12 91 THR A CA 1
ATOM 690 C C . THR A 1 91 ? -2.972 6.729 8.464 1.00 92.12 91 THR A C 1
ATOM 692 O O . THR A 1 91 ? -3.709 7.016 7.523 1.00 92.12 91 THR A O 1
ATOM 695 N N . LEU A 1 92 ? -3.337 5.905 9.438 1.00 89.38 92 LEU A N 1
ATOM 696 C CA . LEU A 1 92 ? -4.644 5.272 9.541 1.00 89.38 92 LEU A CA 1
ATOM 697 C C . LEU A 1 92 ? -5.181 5.467 10.956 1.00 89.38 92 LEU A C 1
ATOM 699 O O . LEU A 1 92 ? -4.556 5.047 11.923 1.00 89.38 92 LEU A O 1
ATOM 703 N N . ASP A 1 93 ? -6.345 6.085 11.067 1.00 90.12 93 ASP A N 1
ATOM 704 C CA . ASP A 1 93 ? -7.170 6.069 12.263 1.00 90.12 93 ASP A CA 1
ATOM 705 C C . ASP A 1 93 ? -8.147 4.900 12.147 1.00 90.12 93 ASP A C 1
ATOM 707 O O . ASP A 1 93 ? -8.924 4.842 11.195 1.00 90.12 93 ASP A O 1
ATOM 711 N N . LEU A 1 94 ? -8.124 3.972 13.097 1.00 87.31 94 LEU A N 1
ATOM 712 C CA . LEU A 1 94 ? -9.056 2.849 13.158 1.00 87.31 94 LEU A CA 1
ATOM 713 C C . LEU A 1 94 ? -9.768 2.804 14.506 1.00 87.31 94 LEU A C 1
ATOM 715 O O . LEU A 1 94 ? -9.232 3.227 15.527 1.00 87.31 94 LEU A O 1
ATOM 719 N N . MET A 1 95 ? -10.977 2.258 14.508 1.00 81.94 95 MET A N 1
ATOM 720 C CA . MET A 1 95 ? -11.690 1.921 15.732 1.00 81.94 95 MET A CA 1
ATOM 721 C C . MET A 1 95 ? -11.391 0.469 16.102 1.00 81.94 95 MET A C 1
ATOM 723 O O . MET A 1 95 ? -11.781 -0.453 15.388 1.00 81.94 95 MET A O 1
ATOM 727 N N . HIS A 1 96 ? -10.722 0.262 17.232 1.00 78.31 96 HIS A N 1
ATOM 728 C CA . HIS A 1 96 ? -10.456 -1.055 17.800 1.00 78.31 96 HIS A CA 1
ATOM 729 C C . HIS A 1 96 ? -11.057 -1.133 19.205 1.00 78.31 96 HIS A C 1
ATOM 731 O O . HIS A 1 96 ? -10.779 -0.291 20.054 1.00 78.31 96 HIS A O 1
ATOM 737 N N . GLU A 1 97 ? -11.950 -2.101 19.436 1.00 81.25 97 GLU A N 1
ATOM 738 C CA . GLU A 1 97 ? -12.625 -2.303 20.733 1.00 81.25 97 GLU A CA 1
ATOM 739 C C . GLU A 1 97 ? -13.266 -1.021 21.318 1.00 81.25 97 GLU A C 1
ATOM 741 O O . GLU A 1 97 ? -13.248 -0.773 22.524 1.00 81.25 97 GLU A O 1
ATOM 746 N N . GLY A 1 98 ? -13.826 -0.168 20.451 1.00 81.38 98 GLY A N 1
ATOM 747 C CA . GLY A 1 98 ? -14.457 1.099 20.845 1.00 81.38 98 GLY A CA 1
ATOM 748 C C . GLY A 1 98 ? -13.481 2.240 21.153 1.00 81.38 98 GLY A C 1
ATOM 749 O O . GLY A 1 98 ? -13.920 3.328 21.526 1.00 81.38 98 GLY A O 1
ATOM 750 N N . LYS A 1 99 ? -12.173 2.031 20.976 1.00 84.69 99 LYS A N 1
ATOM 751 C CA . LYS A 1 99 ? -11.139 3.062 21.085 1.00 84.69 99 LYS A CA 1
ATOM 752 C C . LYS A 1 99 ? -10.622 3.432 19.706 1.00 84.69 99 LYS A C 1
ATOM 754 O O . LYS A 1 99 ? -10.411 2.570 18.858 1.00 84.69 99 LYS A O 1
ATOM 759 N N . GLN A 1 100 ? -10.394 4.722 19.502 1.00 87.25 100 GLN A N 1
ATOM 760 C CA . GLN A 1 100 ? -9.694 5.187 18.317 1.00 87.25 100 GLN A CA 1
ATOM 761 C C . GLN A 1 100 ? -8.193 4.966 18.507 1.00 87.25 100 GLN A C 1
ATOM 763 O O . GLN A 1 100 ? -7.594 5.491 19.447 1.00 87.25 100 GLN A O 1
ATOM 768 N N . GLU A 1 101 ? -7.591 4.219 17.593 1.00 90.06 101 GLU A N 1
ATOM 769 C CA . GLU A 1 101 ? -6.153 4.016 17.505 1.00 90.06 101 GLU A CA 1
ATOM 770 C C . GLU A 1 101 ? -5.622 4.662 16.230 1.00 90.06 101 GLU A C 1
ATOM 772 O O . GLU A 1 101 ? -6.229 4.565 15.164 1.00 90.06 101 GLU A O 1
ATOM 777 N N . ARG A 1 102 ? -4.470 5.326 16.344 1.00 90.31 102 ARG A N 1
ATOM 778 C CA . ARG A 1 102 ? -3.759 5.902 15.204 1.00 90.31 102 ARG A CA 1
ATOM 779 C C . ARG A 1 102 ? -2.524 5.076 14.901 1.00 90.31 102 ARG A C 1
ATOM 781 O O . ARG A 1 102 ? -1.612 4.993 15.721 1.00 90.31 102 ARG A O 1
ATOM 788 N N . LEU A 1 103 ? -2.469 4.547 13.689 1.00 87.00 103 LEU A N 1
ATOM 789 C CA . LEU A 1 103 ? -1.315 3.862 13.135 1.00 87.00 103 LEU A CA 1
ATOM 790 C C . LEU A 1 103 ? -0.629 4.761 12.118 1.00 87.00 103 LEU A C 1
ATOM 792 O O . LEU A 1 103 ? -1.267 5.345 11.245 1.00 87.00 103 LEU A O 1
ATOM 796 N N . THR A 1 104 ? 0.690 4.835 12.205 1.00 89.50 104 THR A N 1
ATOM 797 C CA . THR A 1 104 ? 1.529 5.409 11.159 1.00 89.50 104 THR A CA 1
ATOM 798 C C . THR A 1 104 ? 2.525 4.359 10.712 1.00 89.50 104 THR A C 1
ATOM 800 O O . THR A 1 104 ? 2.990 3.537 11.503 1.00 89.50 104 THR A O 1
ATOM 803 N N . GLY A 1 105 ? 2.843 4.356 9.425 1.00 89.12 105 GLY A N 1
ATOM 804 C CA . GLY A 1 105 ? 3.757 3.372 8.879 1.00 89.12 105 GLY A CA 1
ATOM 805 C C . GLY A 1 105 ? 4.467 3.868 7.641 1.00 89.12 105 GLY A C 1
ATOM 806 O O . GLY A 1 105 ? 4.038 4.807 6.968 1.00 89.12 105 GLY A O 1
ATOM 807 N N . THR A 1 106 ? 5.580 3.209 7.350 1.00 90.81 106 THR A N 1
ATOM 808 C CA . THR A 1 106 ? 6.304 3.356 6.092 1.00 90.81 106 THR A CA 1
ATOM 809 C C . THR A 1 106 ? 6.536 1.978 5.500 1.00 90.81 106 THR A C 1
ATOM 811 O O . THR A 1 106 ? 6.600 0.988 6.230 1.00 90.81 106 THR A O 1
ATOM 814 N N . SER A 1 107 ? 6.630 1.895 4.179 1.00 87.00 107 SER A N 1
ATOM 815 C CA . SER A 1 107 ? 6.981 0.654 3.501 1.00 87.00 107 SER A CA 1
ATOM 816 C C . SER A 1 107 ? 7.929 0.914 2.341 1.00 87.00 107 SER A C 1
ATOM 818 O O . SER A 1 107 ? 7.969 2.004 1.764 1.00 87.00 107 SER A O 1
ATOM 820 N N . GLN A 1 108 ? 8.701 -0.108 2.000 1.00 90.12 108 GLN A N 1
ATOM 821 C CA . GLN A 1 108 ? 9.529 -0.141 0.808 1.00 90.12 108 GLN A CA 1
ATOM 822 C C . GLN A 1 108 ? 9.143 -1.387 0.025 1.00 90.12 108 GLN A C 1
ATOM 824 O O . GLN A 1 108 ? 8.973 -2.457 0.607 1.00 90.12 108 GLN A O 1
ATOM 829 N N . SER A 1 109 ? 8.953 -1.244 -1.278 1.00 87.31 109 SER A N 1
ATOM 830 C CA . SER A 1 109 ? 8.493 -2.321 -2.145 1.00 87.31 109 SER A CA 1
ATOM 831 C C . SER A 1 109 ? 9.348 -2.382 -3.398 1.00 87.31 109 SER A C 1
ATOM 833 O O . SER A 1 109 ? 9.729 -1.353 -3.955 1.00 87.31 109 SER A O 1
ATOM 835 N N . THR A 1 110 ? 9.634 -3.604 -3.837 1.00 90.50 110 THR A N 1
ATOM 836 C CA . THR A 1 110 ? 10.341 -3.889 -5.084 1.00 90.50 110 THR A CA 1
ATOM 837 C C . THR A 1 110 ? 9.662 -5.055 -5.787 1.00 90.50 110 THR A C 1
ATOM 839 O O . THR A 1 110 ? 9.183 -5.989 -5.141 1.00 90.50 110 THR A O 1
ATOM 842 N N . TRP A 1 111 ? 9.638 -5.015 -7.112 1.00 87.62 111 TRP A N 1
ATOM 843 C CA . TRP A 1 111 ? 9.258 -6.147 -7.939 1.00 87.62 111 TRP A CA 1
ATOM 844 C C . TRP A 1 111 ? 10.278 -7.268 -7.756 1.00 87.62 111 TRP A C 1
ATOM 846 O O . TRP A 1 111 ? 11.485 -7.018 -7.744 1.00 87.62 111 TRP A O 1
ATOM 856 N N . LEU A 1 112 ? 9.783 -8.494 -7.606 1.00 89.62 112 LEU A N 1
ATOM 857 C CA . LEU A 1 112 ? 10.625 -9.675 -7.422 1.00 89.62 112 LEU A CA 1
ATOM 858 C C . LEU A 1 112 ? 10.688 -10.521 -8.692 1.00 89.62 112 LEU A C 1
ATOM 860 O O . LEU A 1 112 ? 11.770 -10.896 -9.129 1.00 89.62 112 LEU A O 1
ATOM 864 N N . SER A 1 113 ? 9.529 -10.851 -9.261 1.00 88.56 113 SER A N 1
ATOM 865 C CA . SER A 1 113 ? 9.396 -11.755 -10.402 1.00 88.56 113 SER A CA 1
ATOM 866 C C . SER A 1 113 ? 7.974 -11.685 -10.962 1.00 88.56 113 SER A C 1
ATOM 868 O O . SER A 1 113 ? 7.048 -11.329 -10.236 1.00 88.56 113 SER A O 1
ATOM 870 N N . ALA A 1 114 ? 7.806 -12.078 -12.227 1.00 86.44 114 ALA A N 1
ATOM 871 C CA . ALA A 1 114 ? 6.494 -12.368 -12.813 1.00 86.44 114 ALA A CA 1
ATOM 872 C C . ALA A 1 114 ? 5.891 -13.692 -12.305 1.00 86.44 114 ALA A C 1
ATOM 874 O O . ALA A 1 114 ? 4.698 -13.933 -12.457 1.00 86.44 114 ALA A O 1
ATOM 875 N N . GLU A 1 115 ? 6.707 -14.547 -11.692 1.00 87.94 115 GLU A N 1
ATOM 876 C CA . GLU A 1 115 ? 6.315 -15.848 -11.162 1.00 87.94 115 GLU A CA 1
ATOM 877 C C . GLU A 1 115 ? 6.105 -15.760 -9.647 1.00 87.94 115 GLU A C 1
ATOM 879 O O . GLU A 1 115 ? 7.022 -15.439 -8.886 1.00 87.94 115 GLU A O 1
ATOM 884 N N . CYS A 1 116 ? 4.894 -16.080 -9.192 1.00 85.38 116 CYS A N 1
ATOM 885 C CA . CYS A 1 116 ? 4.521 -15.973 -7.780 1.00 85.38 116 CYS A CA 1
ATOM 886 C C . CYS A 1 116 ? 4.838 -17.212 -6.927 1.00 85.38 116 CYS A C 1
ATOM 888 O O . CYS A 1 116 ? 4.715 -17.162 -5.699 1.00 85.38 116 CYS A O 1
ATOM 890 N N . GLY A 1 117 ? 5.241 -18.323 -7.553 1.00 86.56 117 GLY A N 1
ATOM 891 C CA . GLY A 1 117 ? 5.408 -19.611 -6.878 1.00 86.56 117 GLY A CA 1
ATOM 892 C C . GLY A 1 117 ? 4.098 -20.083 -6.240 1.00 86.56 117 GLY A C 1
ATOM 893 O O . GLY A 1 117 ? 3.059 -20.096 -6.892 1.00 86.56 117 GLY A O 1
ATOM 894 N N . ASP A 1 118 ? 4.143 -20.423 -4.951 1.00 83.62 118 ASP A N 1
ATOM 895 C CA . ASP A 1 118 ? 2.994 -20.962 -4.204 1.00 83.62 118 ASP A CA 1
ATOM 896 C C . ASP A 1 118 ? 1.977 -19.898 -3.737 1.00 83.62 118 ASP A C 1
ATOM 898 O O . ASP A 1 118 ? 0.990 -20.226 -3.075 1.00 83.62 118 ASP A O 1
ATOM 902 N N . ILE A 1 119 ? 2.209 -18.611 -4.029 1.00 81.12 119 ILE A N 1
ATOM 903 C CA . ILE A 1 119 ? 1.289 -17.524 -3.668 1.00 81.12 119 ILE A CA 1
ATOM 904 C C . ILE A 1 119 ? 0.282 -17.348 -4.803 1.00 81.12 119 ILE A C 1
ATOM 906 O O . ILE A 1 119 ? 0.662 -17.046 -5.934 1.00 81.12 119 ILE A O 1
ATOM 910 N N . LYS A 1 120 ? -1.011 -17.500 -4.504 1.00 81.94 120 LYS A N 1
ATOM 911 C CA . LYS A 1 120 ? -2.068 -17.310 -5.502 1.00 81.94 120 LYS A CA 1
ATOM 912 C C . LYS A 1 120 ? -2.201 -15.826 -5.855 1.00 81.94 120 LYS A C 1
ATOM 914 O O . LYS A 1 120 ? -2.169 -14.987 -4.960 1.00 81.94 120 LYS A O 1
ATOM 919 N N . ALA A 1 121 ? -2.387 -15.507 -7.133 1.00 79.81 121 ALA A N 1
ATOM 920 C CA . ALA A 1 121 ? -2.686 -14.139 -7.544 1.00 79.81 121 ALA A CA 1
ATOM 921 C C . ALA A 1 121 ? -3.997 -13.648 -6.918 1.00 79.81 121 ALA A C 1
ATOM 923 O O . ALA A 1 121 ? -4.988 -14.385 -6.885 1.00 79.81 121 ALA A O 1
ATOM 924 N N . VAL A 1 122 ? -3.982 -12.410 -6.425 1.00 74.00 122 VAL A N 1
ATOM 925 C CA . VAL A 1 122 ? -5.216 -11.662 -6.173 1.00 74.00 122 VAL A CA 1
ATOM 926 C C . VAL A 1 122 ? -5.723 -11.079 -7.489 1.00 74.00 122 VAL A C 1
ATOM 928 O O . VAL A 1 122 ? -4.922 -10.644 -8.319 1.00 74.00 122 VAL A O 1
ATOM 931 N N . GLU A 1 123 ? -7.040 -11.104 -7.670 1.00 62.78 123 GLU A N 1
ATOM 932 C CA . GLU A 1 123 ? -7.751 -10.550 -8.835 1.00 62.78 123 GLU A CA 1
ATOM 933 C C . GLU A 1 123 ? -8.270 -9.125 -8.556 1.00 62.78 123 GLU A C 1
ATOM 935 O O . GLU A 1 123 ? -8.687 -8.861 -7.406 1.00 62.78 123 GLU A O 1
#